Protein AF-A0A0B1S9L7-F1 (afdb_monomer_lite)

Organism: Oesophagostomum dentatum (NCBI:txid61180)

Foldseek 3Di:
DPPPPPPPDQLDDDVVQLVVCVVPDPPPPPPQPALPPLQALALQERWAFPPNDDAPFDDDPRTHAHALVCQVVVVPRSRDYYPDHDCVGHVVSVVVVVVVVVVCVVVPDDDDCPSVCLNPSNCVSVPDDCVRRPCNCNSVDDPDDD

Secondary structure (DSSP, 8-state):
---------TT---HHHHHHHHHH------SS--TT---SS-TT-EE-BTTTS--SSEEETTEEE--GGGHHHHTT---S-EE---TTT-HHHHHHHHHHHHHHHHSPPP---HHHHT-HHHHHHTT--GGG-S-GGGGT--S---

Sequence (146 aa):
MTLNLVLPVPGSFRARDVIWLRKHLNLNLPWEKTTSSVGSTYIGRYQVWEGQKPCGGQIRSWSCLFGVLDVPEMMGRPELIVHKLSLELEPAAFMCILKEARYRNHNPVEFDATSYAEMPTVELYNGKRITELTHPDWLLQSSFTR

pLDDT: mean 78.68, std 16.53, range [32.75, 96.25]

Radius of gyration: 18.29 Å; chains: 1; bounding box: 53×34×46 Å

Structure (mmCIF, N/CA/C/O backbone):
data_AF-A0A0B1S9L7-F1
#
_entry.id   AF-A0A0B1S9L7-F1
#
loop_
_atom_site.group_PDB
_atom_site.id
_atom_site.type_symbol
_atom_site.label_atom_id
_atom_site.label_alt_id
_atom_site.label_comp_id
_atom_site.label_asym_id
_atom_site.label_entity_id
_atom_site.label_seq_id
_atom_site.pdbx_PDB_ins_code
_atom_site.Cartn_x
_atom_site.Cartn_y
_atom_site.Cartn_z
_atom_site.occupancy
_atom_site.B_iso_or_equiv
_atom_site.auth_seq_id
_atom_site.auth_comp_id
_atom_site.auth_asym_id
_atom_site.auth_atom_id
_atom_site.pdbx_PDB_model_num
ATOM 1 N N . MET A 1 1 ? -34.863 -20.669 25.342 1.00 33.66 1 MET A N 1
ATOM 2 C CA . MET A 1 1 ? -33.427 -20.410 25.111 1.00 33.66 1 MET A CA 1
ATOM 3 C C . MET A 1 1 ? -33.252 -19.975 23.669 1.00 33.66 1 MET A C 1
ATOM 5 O O . MET A 1 1 ? -33.291 -20.810 22.778 1.00 33.66 1 MET A O 1
ATOM 9 N N . THR A 1 2 ? -33.153 -18.674 23.418 1.00 34.38 2 THR A N 1
ATOM 10 C CA . THR A 1 2 ? -32.759 -18.151 22.108 1.00 34.38 2 THR A CA 1
ATOM 11 C C . THR A 1 2 ? -31.259 -18.385 21.950 1.00 34.38 2 THR A C 1
ATOM 13 O O . THR A 1 2 ? -30.448 -17.718 22.587 1.00 34.38 2 THR A O 1
ATOM 16 N N . LEU A 1 3 ? -30.885 -19.380 21.142 1.00 38.09 3 LEU A N 1
ATOM 17 C CA . LEU A 1 3 ? -29.512 -19.531 20.671 1.00 38.09 3 LEU A CA 1
ATOM 18 C C . LEU A 1 3 ? -29.195 -18.325 19.777 1.00 38.09 3 LEU A C 1
ATOM 20 O O . LEU A 1 3 ? -29.485 -18.326 18.584 1.00 38.09 3 LEU A O 1
ATOM 24 N N . ASN A 1 4 ? -28.600 -17.285 20.359 1.00 44.44 4 ASN A N 1
ATOM 25 C CA . ASN A 1 4 ? -27.859 -16.287 19.597 1.00 44.44 4 ASN A CA 1
ATOM 26 C C . ASN A 1 4 ? -26.585 -16.965 19.083 1.00 44.44 4 ASN A C 1
ATOM 28 O O . ASN A 1 4 ? -25.520 -16.850 19.686 1.00 44.44 4 ASN A O 1
ATOM 32 N N . LEU A 1 5 ? -26.716 -17.724 17.996 1.00 43.09 5 LEU A N 1
ATOM 33 C CA . LEU A 1 5 ? -25.602 -18.344 17.292 1.00 43.09 5 LEU A CA 1
ATOM 34 C C . LEU A 1 5 ? -24.839 -17.250 16.529 1.00 43.09 5 LEU A C 1
ATOM 36 O O . LEU A 1 5 ? -24.935 -17.124 15.312 1.00 43.09 5 LEU A O 1
ATOM 40 N N . VAL A 1 6 ? -24.103 -16.408 17.252 1.00 60.47 6 VAL A N 1
ATOM 41 C CA . VAL A 1 6 ? -23.041 -15.609 16.640 1.00 60.47 6 VAL A CA 1
ATOM 42 C C . VAL A 1 6 ? -21.918 -16.597 16.378 1.00 60.47 6 VAL A C 1
ATOM 44 O O . VAL A 1 6 ? -21.167 -16.914 17.292 1.00 60.47 6 VAL A O 1
ATOM 47 N N . LEU A 1 7 ? -21.850 -17.148 15.166 1.00 55.38 7 LEU A N 1
ATOM 48 C CA . LEU A 1 7 ? -20.685 -17.913 14.734 1.00 55.38 7 LEU A CA 1
ATOM 49 C C . LEU A 1 7 ? -19.487 -16.955 14.775 1.00 55.38 7 LEU A C 1
ATOM 51 O O . LEU A 1 7 ? -19.471 -15.998 13.994 1.00 55.38 7 LEU A O 1
ATOM 55 N N . PRO A 1 8 ? -18.514 -17.142 15.685 1.00 63.78 8 PRO A N 1
ATOM 56 C CA . PRO A 1 8 ? -17.349 -16.282 15.719 1.00 63.78 8 PRO A CA 1
ATOM 57 C C . PRO A 1 8 ? -16.488 -16.650 14.513 1.00 63.78 8 PRO A C 1
ATOM 59 O O . PRO A 1 8 ? -15.748 -17.628 14.538 1.00 63.78 8 PRO A O 1
ATOM 62 N N . VAL A 1 9 ? -16.624 -15.897 13.423 1.00 70.00 9 VAL A N 1
ATOM 63 C CA . VAL A 1 9 ? -15.694 -15.987 12.298 1.00 70.00 9 VAL A CA 1
ATOM 64 C C . VAL A 1 9 ? -14.418 -15.264 12.736 1.00 70.00 9 VAL A C 1
ATOM 66 O O . VAL A 1 9 ? -14.495 -14.068 13.043 1.00 70.00 9 VAL A O 1
ATOM 69 N N . PRO A 1 10 ? -13.257 -15.939 12.819 1.00 66.56 10 PRO A N 1
ATOM 70 C CA . PRO A 1 10 ? -12.006 -15.288 13.193 1.00 66.56 10 PRO A CA 1
ATOM 71 C C . PRO A 1 10 ? -11.724 -14.086 12.282 1.00 66.56 10 PRO A C 1
ATOM 73 O O . PRO A 1 10 ? -11.875 -14.176 11.066 1.00 66.56 10 PRO A O 1
ATOM 76 N N . GLY A 1 11 ? -11.376 -12.942 12.876 1.00 66.56 11 GLY A N 1
ATOM 77 C CA . GLY A 1 11 ? -11.159 -11.684 12.149 1.00 66.56 11 GLY A CA 1
ATOM 78 C C . GLY A 1 11 ? -12.431 -10.944 11.711 1.00 66.56 11 GLY A C 1
ATOM 79 O O . GLY A 1 11 ? -12.328 -9.883 11.096 1.00 66.56 11 GLY A O 1
ATOM 80 N N . SER A 1 12 ? -13.628 -11.454 12.027 1.00 73.56 12 SER A N 1
ATOM 81 C CA . SER A 1 12 ? -14.873 -10.708 11.817 1.00 73.56 12 SER A CA 1
ATOM 82 C C . SER A 1 12 ? -15.083 -9.638 12.888 1.00 73.56 12 SER A C 1
ATOM 84 O O . SER A 1 12 ? -14.659 -9.771 14.035 1.00 73.56 12 SER A O 1
ATOM 86 N N . PHE A 1 13 ? -15.780 -8.570 12.512 1.00 78.81 13 PHE A N 1
ATOM 87 C CA . PHE A 1 13 ? -16.177 -7.490 13.409 1.00 78.81 13 PHE A CA 1
ATOM 88 C C . PHE A 1 13 ? -17.680 -7.243 13.304 1.00 78.81 13 PHE A C 1
ATOM 90 O O . PHE A 1 13 ? -18.327 -7.548 12.298 1.00 78.81 13 PHE A O 1
ATOM 97 N N . ARG A 1 14 ? -18.273 -6.672 14.355 1.00 80.81 14 ARG A N 1
ATOM 98 C CA . ARG A 1 14 ? -19.711 -6.398 14.374 1.00 80.81 14 ARG A CA 1
ATOM 99 C C . ARG A 1 14 ? -20.008 -5.199 13.476 1.00 80.81 14 ARG A C 1
ATOM 101 O O . ARG A 1 14 ? -19.621 -4.078 13.792 1.00 80.81 14 ARG A O 1
ATOM 108 N N . ALA A 1 15 ? -20.768 -5.408 12.401 1.00 80.94 15 ALA A N 1
ATOM 109 C CA . ALA A 1 15 ? -21.136 -4.342 11.461 1.00 80.94 15 ALA A CA 1
ATOM 110 C C . ALA A 1 15 ? -21.772 -3.117 12.149 1.00 80.94 15 ALA A C 1
ATOM 112 O O . ALA A 1 15 ? -21.505 -1.978 11.771 1.00 80.94 15 ALA A O 1
ATOM 113 N N . ARG A 1 16 ? -22.563 -3.338 13.210 1.00 84.50 16 ARG A N 1
ATOM 114 C CA . ARG A 1 16 ? -23.159 -2.266 14.027 1.00 84.50 16 ARG A CA 1
ATOM 115 C C . ARG A 1 16 ? -22.124 -1.303 14.619 1.00 84.50 16 ARG A C 1
ATOM 117 O O . ARG A 1 16 ? -22.404 -0.112 14.699 1.00 84.50 16 ARG A O 1
ATOM 124 N N . ASP A 1 17 ? -20.953 -1.804 15.003 1.00 84.12 17 ASP A N 1
ATOM 125 C CA . ASP A 1 17 ? -19.908 -0.995 15.626 1.00 84.12 17 ASP A CA 1
ATOM 126 C C . ASP A 1 17 ? -19.236 -0.121 14.568 1.00 84.12 17 ASP A C 1
ATOM 128 O O . ASP A 1 17 ? -19.031 1.065 14.793 1.00 84.12 17 ASP A O 1
ATOM 132 N N . VAL A 1 18 ? -18.995 -0.664 13.372 1.00 80.81 18 VAL A N 1
ATOM 133 C CA . VAL A 1 18 ? -18.448 0.097 12.237 1.00 80.81 18 VAL A CA 1
ATOM 134 C C . VAL A 1 18 ? -19.424 1.172 11.756 1.00 80.81 18 VAL A C 1
ATOM 136 O O . VAL A 1 18 ? -19.019 2.297 11.471 1.00 80.81 18 VAL A O 1
ATOM 139 N N . ILE A 1 19 ? -20.728 0.871 11.719 1.00 82.44 19 ILE A N 1
ATOM 140 C CA . ILE A 1 19 ? -21.767 1.869 11.416 1.00 82.44 19 ILE A CA 1
ATOM 141 C C . ILE A 1 19 ? -21.776 2.973 12.478 1.00 82.44 19 ILE A C 1
ATOM 143 O O . ILE A 1 19 ? -21.911 4.148 12.138 1.00 82.44 19 ILE A O 1
ATOM 147 N N . TRP A 1 20 ? -21.649 2.610 13.757 1.00 84.62 20 TRP A N 1
ATOM 148 C CA . TRP A 1 20 ? -21.562 3.582 14.841 1.00 84.62 20 TRP A CA 1
ATOM 149 C C . TRP A 1 20 ? -20.315 4.462 14.695 1.00 84.62 20 TRP A C 1
ATOM 151 O O . TRP A 1 20 ? -20.446 5.685 14.749 1.00 84.62 20 TRP A O 1
ATOM 161 N N . LEU A 1 21 ? -19.158 3.855 14.414 1.00 81.44 21 LEU A N 1
ATOM 162 C CA . LEU A 1 21 ? -17.878 4.529 14.203 1.00 81.44 21 LEU A CA 1
ATOM 163 C C . LEU A 1 21 ? -17.976 5.553 13.068 1.00 81.44 21 LEU A C 1
ATOM 165 O O . LEU A 1 21 ? -17.694 6.726 13.278 1.00 81.44 21 LEU A O 1
ATOM 169 N N . ARG A 1 22 ? -18.510 5.153 11.908 1.00 78.19 22 ARG A N 1
ATOM 170 C CA . ARG A 1 22 ? -18.728 6.048 10.760 1.00 78.19 22 ARG A CA 1
ATOM 171 C C . ARG A 1 22 ? -19.641 7.240 11.066 1.00 78.19 22 ARG A C 1
ATOM 173 O O . ARG A 1 22 ? -19.514 8.276 10.425 1.00 78.19 22 ARG A O 1
ATOM 180 N N . LYS A 1 23 ? -20.601 7.084 11.982 1.00 81.44 23 LYS A N 1
ATOM 181 C CA . LYS A 1 23 ? -21.555 8.145 12.342 1.00 81.44 23 LYS A CA 1
ATOM 182 C C . LYS A 1 23 ? -21.018 9.120 13.389 1.00 81.44 23 LYS A C 1
ATOM 184 O O . LYS A 1 23 ? -21.464 10.260 13.398 1.00 81.44 23 LYS A O 1
ATOM 189 N N . HIS A 1 24 ? -20.143 8.665 14.287 1.00 79.06 24 HIS A N 1
ATOM 190 C CA . HIS A 1 24 ? -19.777 9.417 15.496 1.00 79.06 24 HIS A CA 1
ATOM 191 C C . HIS A 1 24 ? -18.310 9.835 15.552 1.00 79.06 24 HIS A C 1
ATOM 193 O O . HIS A 1 24 ? -17.986 10.786 16.258 1.00 79.06 24 HIS A O 1
ATOM 199 N N . LEU A 1 25 ? -17.421 9.162 14.824 1.00 71.62 25 LEU A N 1
ATOM 200 C CA . LEU A 1 25 ? -16.052 9.623 14.664 1.00 71.62 25 LEU A CA 1
ATOM 201 C C . LEU A 1 25 ? -15.986 10.511 13.420 1.00 71.62 25 LEU A C 1
ATOM 203 O O . LEU A 1 25 ? -16.127 10.033 12.294 1.00 71.62 25 LEU A O 1
ATOM 207 N N . ASN A 1 26 ? -15.751 11.811 13.638 1.00 64.56 26 ASN A N 1
ATOM 208 C CA . ASN A 1 26 ? -15.288 12.737 12.602 1.00 64.56 26 ASN A CA 1
ATOM 209 C C . ASN A 1 26 ? -13.856 12.351 12.221 1.00 64.56 26 ASN A C 1
ATOM 211 O O . ASN A 1 26 ? -12.885 13.004 12.598 1.00 64.56 26 ASN A O 1
ATOM 215 N N . LEU A 1 27 ? -13.722 11.234 11.512 1.00 63.62 27 LEU A N 1
ATOM 216 C CA . LEU A 1 27 ? -12.475 10.884 10.868 1.00 63.62 27 LEU A CA 1
ATOM 217 C C . LEU A 1 27 ? -12.328 11.860 9.711 1.00 63.62 27 LEU A C 1
ATOM 219 O O . LEU A 1 27 ? -13.068 11.787 8.729 1.00 63.62 27 LEU A O 1
ATOM 223 N N . ASN A 1 28 ? -11.385 12.790 9.847 1.00 56.09 28 ASN A N 1
ATOM 224 C CA . ASN A 1 28 ? -10.836 13.516 8.713 1.00 56.09 28 ASN A CA 1
ATOM 225 C C . ASN A 1 28 ? -10.107 12.482 7.855 1.00 56.09 28 ASN A C 1
ATOM 227 O O . ASN A 1 28 ? -8.889 12.347 7.940 1.00 56.09 28 ASN A O 1
ATOM 231 N N . LEU A 1 29 ? -10.870 11.684 7.104 1.00 56.12 29 LEU A N 1
ATOM 232 C CA . LEU A 1 29 ? -10.310 10.768 6.130 1.00 56.12 29 LEU A CA 1
ATOM 233 C C . LEU A 1 29 ? -9.455 11.634 5.208 1.00 56.12 29 LEU A C 1
ATOM 235 O O . LEU A 1 29 ? -9.988 12.607 4.660 1.00 56.12 29 LEU A O 1
ATOM 239 N N . PRO A 1 30 ? -8.150 11.347 5.076 1.00 52.94 30 PRO A N 1
ATOM 240 C CA . PRO A 1 30 ? -7.317 12.061 4.131 1.00 52.94 30 PRO A CA 1
ATOM 241 C C . PRO A 1 30 ? -8.032 12.068 2.776 1.00 52.94 30 PRO A C 1
ATOM 243 O O . PRO A 1 30 ? -8.408 11.013 2.259 1.00 52.94 30 PRO A O 1
ATOM 246 N N . TRP A 1 31 ? -8.298 13.262 2.236 1.00 42.81 31 TRP A N 1
ATOM 247 C CA . TRP A 1 31 ? -8.899 13.415 0.903 1.00 42.81 31 TRP A CA 1
ATOM 248 C C . TRP A 1 31 ? -8.050 12.705 -0.152 1.00 42.81 31 TRP A C 1
ATOM 250 O O . TRP A 1 31 ? -8.561 12.133 -1.113 1.00 42.81 31 TRP A O 1
ATOM 260 N N . GLU A 1 32 ? -6.744 12.706 0.085 1.00 45.34 32 GLU A N 1
ATOM 261 C CA . GLU A 1 32 ? -5.762 11.949 -0.653 1.00 45.34 32 GLU A CA 1
ATOM 262 C C . GLU A 1 32 ? -5.768 10.501 -0.146 1.00 45.34 32 GLU A C 1
ATOM 264 O O . GLU A 1 32 ? -5.210 10.173 0.901 1.00 45.34 32 GLU A O 1
ATOM 269 N N . LYS A 1 33 ? -6.426 9.611 -0.896 1.00 49.22 33 LYS A N 1
ATOM 270 C CA . LYS A 1 33 ? -6.288 8.159 -0.722 1.00 49.22 33 LYS A CA 1
ATOM 271 C C . LYS A 1 33 ? -4.939 7.737 -1.275 1.00 49.22 33 LYS A C 1
ATOM 273 O O . LYS A 1 33 ? -4.846 7.105 -2.327 1.00 49.22 33 LYS A O 1
ATOM 278 N N . THR A 1 34 ? -3.887 8.169 -0.601 1.00 45.88 34 THR A N 1
ATOM 279 C CA . THR A 1 34 ? -2.535 7.810 -0.965 1.00 45.88 34 THR A CA 1
ATOM 280 C C . THR A 1 34 ? -2.357 6.326 -0.697 1.00 45.88 34 THR A C 1
ATOM 282 O O . THR A 1 34 ? -2.676 5.808 0.372 1.00 45.88 34 THR A O 1
ATOM 285 N N . THR A 1 35 ? -1.746 5.625 -1.644 1.00 49.50 35 THR A N 1
ATOM 286 C CA . THR A 1 35 ? -1.213 4.285 -1.390 1.00 49.50 35 THR A CA 1
ATOM 287 C C . THR A 1 35 ? -0.056 4.303 -0.389 1.00 49.50 35 THR A C 1
ATOM 289 O O . THR A 1 35 ? 0.567 3.273 -0.181 1.00 49.50 35 THR A O 1
ATOM 292 N N . SER A 1 36 ? 0.257 5.461 0.210 1.00 47.06 36 SER A N 1
ATOM 293 C CA . SER A 1 36 ? 1.247 5.633 1.267 1.00 47.06 36 SER A CA 1
ATOM 294 C C . SER A 1 36 ? 0.713 5.260 2.647 1.00 47.06 36 SER A C 1
ATOM 296 O O . SER A 1 36 ? 1.525 4.948 3.515 1.00 47.06 36 SER A O 1
ATOM 298 N N . SER A 1 37 ? -0.610 5.190 2.864 1.00 50.22 37 SER A N 1
ATOM 299 C CA . SER A 1 37 ? -1.107 4.593 4.101 1.00 50.22 37 SER A CA 1
ATOM 300 C C . SER A 1 37 ? -0.864 3.083 4.026 1.00 50.22 37 SER A C 1
ATOM 302 O O . SER A 1 37 ? -1.343 2.366 3.151 1.00 50.22 37 SER A O 1
ATOM 304 N N . VAL A 1 38 ? -0.061 2.576 4.953 1.00 50.25 38 VAL A N 1
ATOM 305 C CA . VAL A 1 38 ? 0.040 1.145 5.311 1.00 50.25 38 VAL A CA 1
ATOM 306 C C . VAL A 1 38 ? -1.330 0.568 5.732 1.00 50.25 38 VAL A C 1
ATOM 308 O O . VAL A 1 38 ? -1.543 -0.636 5.835 1.00 50.25 38 VAL A O 1
ATOM 311 N N . GLY A 1 39 ? -2.284 1.470 5.927 1.00 52.28 39 GLY A N 1
ATOM 312 C CA . GLY A 1 39 ? -3.465 1.332 6.725 1.00 52.28 39 GLY A CA 1
ATOM 313 C C . GLY A 1 39 ? -4.755 1.030 6.007 1.00 52.28 39 GLY A C 1
ATOM 314 O O . GLY A 1 39 ? -5.741 1.742 6.173 1.00 52.28 39 GLY A O 1
ATOM 315 N N . SER A 1 40 ? -4.781 -0.031 5.216 1.00 58.19 40 SER A N 1
ATOM 316 C CA . SER A 1 40 ? -6.072 -0.639 4.915 1.00 58.19 40 SER A CA 1
ATOM 317 C C . SER A 1 40 ? -6.312 -1.790 5.886 1.00 58.19 40 SER A C 1
ATOM 319 O O . SER A 1 40 ? -5.382 -2.427 6.376 1.00 58.19 40 SER A O 1
ATOM 321 N N . THR A 1 41 ? -7.576 -2.132 6.122 1.00 54.66 41 THR A N 1
ATOM 322 C CA . THR A 1 41 ? -7.960 -3.400 6.773 1.00 54.66 41 THR A CA 1
ATOM 323 C C . THR A 1 41 ? -7.399 -4.649 6.084 1.00 54.66 41 THR A C 1
ATOM 325 O O . THR A 1 41 ? -7.541 -5.755 6.607 1.00 54.66 41 THR A O 1
ATOM 328 N N . TYR A 1 42 ? -6.785 -4.497 4.908 1.00 64.62 42 TYR A N 1
ATOM 329 C CA . TYR A 1 42 ? -6.344 -5.571 4.045 1.00 64.62 42 TYR A CA 1
ATOM 330 C C . TYR A 1 42 ? -4.869 -5.411 3.640 1.00 64.62 42 TYR A C 1
ATOM 332 O O . TYR A 1 42 ? -4.549 -4.977 2.538 1.00 64.62 42 TYR A O 1
ATOM 340 N N . ILE A 1 43 ? -3.959 -5.870 4.503 1.00 71.69 43 ILE A N 1
ATOM 341 C CA . ILE A 1 43 ? -2.511 -5.980 4.216 1.00 71.69 43 ILE A CA 1
ATOM 342 C C . ILE A 1 43 ? -2.176 -7.058 3.165 1.00 71.69 43 ILE A C 1
ATOM 344 O O . ILE A 1 43 ? -1.027 -7.257 2.777 1.00 71.69 43 ILE A O 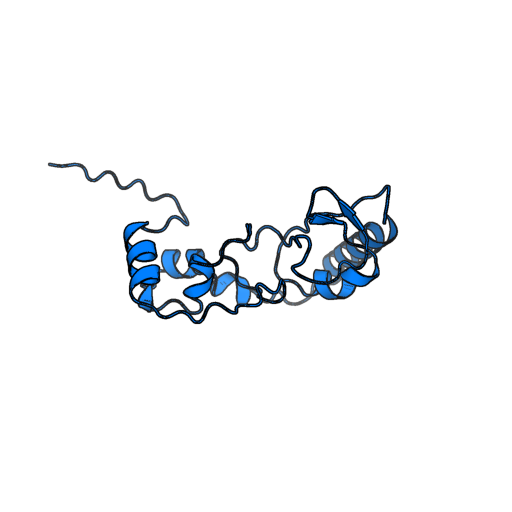1
ATOM 348 N N . GLY A 1 44 ? -3.181 -7.801 2.694 1.00 74.12 44 GLY A N 1
ATOM 349 C CA . GLY A 1 44 ? -2.978 -8.892 1.748 1.00 74.12 44 GLY A CA 1
ATOM 350 C C . GLY A 1 44 ? -2.500 -8.428 0.374 1.00 74.12 44 GLY A C 1
ATOM 351 O O . GLY A 1 44 ? -1.903 -9.231 -0.337 1.00 74.12 44 GLY A O 1
ATOM 352 N N . ARG A 1 45 ? -2.762 -7.171 -0.025 1.00 83.31 45 ARG A N 1
ATOM 353 C CA . ARG A 1 45 ? -2.468 -6.703 -1.386 1.00 83.31 45 ARG A CA 1
ATOM 354 C C . ARG A 1 45 ? -2.211 -5.201 -1.487 1.00 83.31 45 ARG A C 1
ATOM 356 O O . ARG A 1 45 ? -3.114 -4.410 -1.231 1.00 83.31 45 ARG A O 1
ATOM 363 N N . TYR A 1 46 ? -1.055 -4.838 -2.031 1.00 86.19 46 TYR A N 1
ATOM 364 C CA . TYR A 1 46 ? -0.757 -3.495 -2.518 1.00 86.19 46 TYR A CA 1
ATOM 365 C C . TYR A 1 46 ? -1.253 -3.333 -3.957 1.00 86.19 46 TYR A C 1
ATOM 367 O O . TYR A 1 46 ? -0.876 -4.100 -4.847 1.00 86.19 46 TYR A O 1
ATOM 375 N N . GLN A 1 47 ? -2.118 -2.350 -4.196 1.00 86.19 47 GLN A N 1
ATOM 376 C CA . GLN A 1 47 ? -2.671 -2.052 -5.514 1.00 86.19 47 GLN A CA 1
ATOM 377 C C . GLN A 1 47 ? -2.854 -0.550 -5.682 1.00 86.19 47 GLN A C 1
ATOM 379 O O . GLN A 1 47 ? -3.361 0.119 -4.788 1.00 86.19 47 GLN A O 1
ATOM 384 N N . VAL A 1 48 ? -2.518 -0.059 -6.872 1.00 86.69 48 VAL A N 1
ATOM 385 C CA . VAL A 1 48 ? -2.713 1.339 -7.258 1.00 86.69 48 VAL A CA 1
ATOM 386 C C . VAL A 1 48 ? -3.729 1.404 -8.391 1.00 86.69 48 VAL A C 1
ATOM 388 O O . VAL A 1 48 ? -3.576 0.736 -9.418 1.00 86.69 48 VAL A O 1
ATOM 391 N N . TRP A 1 49 ? -4.772 2.200 -8.200 1.00 86.12 49 TRP A N 1
ATOM 392 C CA . TRP A 1 49 ? -5.744 2.571 -9.221 1.00 86.12 49 TRP A CA 1
ATOM 393 C C . TRP A 1 49 ? -5.309 3.841 -9.951 1.00 86.12 49 TRP A C 1
ATOM 395 O O . TRP A 1 49 ? -4.544 4.657 -9.433 1.00 86.12 49 TRP A O 1
ATOM 405 N N . GLU A 1 50 ? -5.815 4.009 -11.166 1.00 85.31 50 GLU A N 1
ATOM 406 C CA . GLU A 1 50 ? -5.628 5.231 -11.938 1.00 85.31 50 GLU A CA 1
ATOM 407 C C . GLU A 1 50 ? -6.091 6.461 -11.143 1.00 85.31 50 GLU A C 1
ATOM 409 O O . GLU A 1 50 ? -7.147 6.454 -10.511 1.00 85.31 50 GLU A O 1
ATOM 414 N N . GLY A 1 51 ? -5.266 7.510 -11.147 1.00 81.00 51 GLY A N 1
ATOM 415 C CA . GLY A 1 51 ? -5.537 8.754 -10.426 1.00 81.00 51 GLY A CA 1
ATOM 416 C C . GLY A 1 51 ? -5.171 8.752 -8.937 1.00 81.00 51 GLY A C 1
ATOM 417 O O . GLY A 1 51 ? -5.230 9.814 -8.330 1.00 81.00 51 GLY A O 1
ATOM 418 N N . GLN A 1 52 ? -4.756 7.622 -8.342 1.00 79.44 52 GLN A N 1
ATOM 419 C CA . GLN A 1 52 ? -4.298 7.604 -6.940 1.00 79.44 52 GLN A CA 1
ATOM 420 C C . GLN A 1 52 ? -2.879 8.151 -6.772 1.00 79.44 52 GLN A C 1
ATOM 422 O O . GLN A 1 52 ? -2.607 8.899 -5.839 1.00 79.44 52 GLN A O 1
ATOM 427 N N . LYS A 1 53 ? -1.966 7.754 -7.663 1.00 84.94 53 LYS A N 1
ATOM 428 C CA . LYS A 1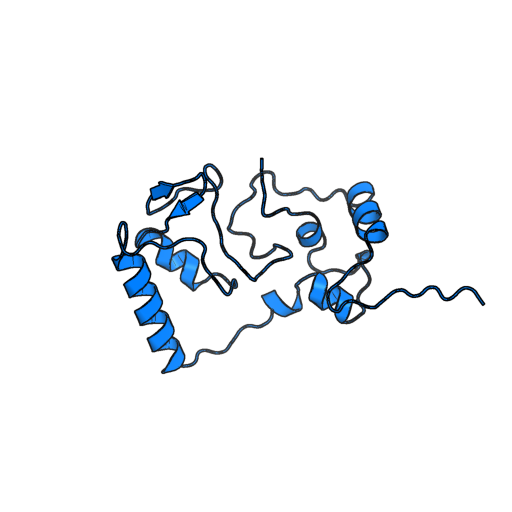 53 ? -0.591 8.257 -7.732 1.00 84.94 53 LYS A CA 1
ATOM 429 C C . LYS A 1 53 ? 0.007 7.999 -9.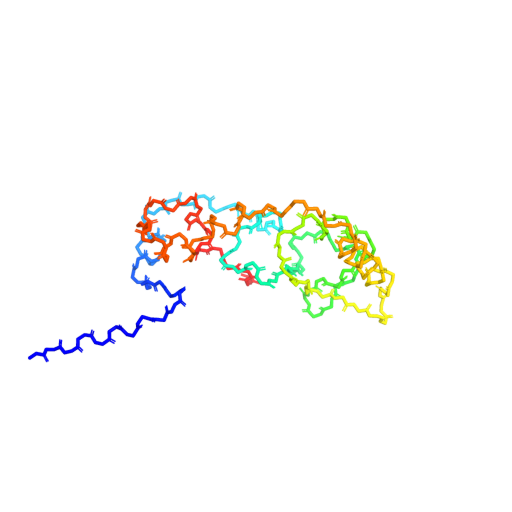123 1.00 84.94 53 LYS A C 1
ATOM 431 O O . LYS A 1 53 ? -0.563 7.203 -9.879 1.00 84.94 53 LYS A O 1
ATOM 436 N N . PRO A 1 54 ? 1.148 8.621 -9.470 1.00 88.81 54 PRO A N 1
ATOM 437 C CA . PRO A 1 54 ? 1.889 8.263 -10.674 1.00 88.81 54 PRO A CA 1
ATOM 438 C C . PRO A 1 54 ? 2.246 6.770 -10.690 1.00 88.81 54 PRO A C 1
ATOM 440 O O . PRO A 1 54 ? 2.680 6.215 -9.681 1.00 88.81 54 PRO A O 1
ATOM 443 N N . CYS A 1 55 ? 2.047 6.129 -11.841 1.00 90.75 55 CYS A N 1
ATOM 444 C CA . CYS A 1 55 ? 2.430 4.742 -12.091 1.00 90.75 55 CYS A CA 1
ATOM 445 C C . CYS A 1 55 ? 3.761 4.741 -12.848 1.00 90.75 55 CYS A C 1
ATOM 447 O O . CYS A 1 55 ? 3.829 5.310 -13.937 1.00 90.75 55 CYS A O 1
ATOM 449 N N . GLY A 1 56 ? 4.804 4.129 -12.283 1.00 91.38 56 GLY A N 1
ATOM 450 C CA . GLY A 1 56 ? 6.122 4.019 -12.914 1.00 91.38 56 GLY A CA 1
ATOM 451 C C . GLY A 1 56 ? 6.192 3.012 -14.069 1.00 91.38 56 GLY A C 1
ATOM 452 O O . GLY A 1 56 ? 7.214 2.952 -14.747 1.00 91.38 56 GLY A O 1
ATOM 453 N N . GLY A 1 57 ? 5.128 2.234 -14.289 1.00 92.94 57 GLY A N 1
ATOM 454 C CA . GLY A 1 57 ? 4.928 1.384 -15.464 1.00 92.94 57 GLY A CA 1
ATOM 455 C C . GLY A 1 57 ? 3.760 1.861 -16.334 1.00 92.94 57 GLY A C 1
ATOM 456 O O . GLY A 1 57 ? 3.788 2.953 -16.896 1.00 92.94 57 GLY A O 1
ATOM 457 N N . GLN A 1 58 ? 2.714 1.038 -16.469 1.00 93.56 58 GLN A N 1
ATOM 458 C CA . GLN A 1 58 ? 1.577 1.317 -17.359 1.00 93.56 58 GLN A CA 1
ATOM 459 C C . GLN A 1 58 ? 0.224 1.122 -16.665 1.00 93.56 58 GLN A C 1
ATOM 461 O O . GLN A 1 58 ? -0.001 0.128 -15.982 1.00 93.56 58 GLN A O 1
ATOM 466 N N . ILE A 1 59 ? -0.747 2.004 -16.912 1.00 93.12 59 ILE A N 1
ATOM 467 C CA . ILE A 1 59 ? -2.136 1.770 -16.491 1.00 93.12 59 ILE A CA 1
ATOM 468 C C . ILE A 1 59 ? -2.814 0.764 -17.436 1.00 93.12 59 ILE A C 1
ATOM 470 O O . ILE A 1 59 ? -2.872 0.965 -18.650 1.00 93.12 59 ILE A O 1
ATOM 474 N N . ARG A 1 60 ? -3.368 -0.326 -16.885 1.00 92.12 60 ARG A N 1
ATOM 475 C CA . ARG A 1 60 ? -4.198 -1.300 -17.619 1.00 92.12 60 ARG A CA 1
ATOM 476 C C . ARG A 1 60 ? -5.384 -1.734 -16.780 1.00 92.12 60 ARG A C 1
ATOM 478 O O . ARG A 1 60 ? -5.211 -2.143 -15.633 1.00 92.12 60 ARG A O 1
ATOM 485 N N . SER A 1 61 ? -6.577 -1.741 -17.369 1.00 91.31 61 SER A N 1
ATOM 486 C CA . SER A 1 61 ? -7.819 -2.074 -16.652 1.00 91.31 61 SER A CA 1
ATOM 487 C C . SER A 1 61 ? -8.005 -1.202 -15.403 1.00 91.31 61 SER A C 1
ATOM 489 O O . SER A 1 61 ? -8.348 -1.716 -14.342 1.00 91.31 61 SER A O 1
ATOM 491 N N . TRP A 1 62 ? -7.725 0.100 -15.530 1.00 89.19 62 TRP A N 1
ATOM 492 C CA . TRP A 1 62 ? -7.838 1.100 -14.459 1.00 89.19 62 TRP A CA 1
ATOM 493 C C . TRP A 1 62 ? -6.878 0.911 -13.271 1.00 89.19 62 TRP A C 1
ATOM 495 O O . TRP A 1 62 ? -6.965 1.654 -12.300 1.00 89.19 62 TRP A O 1
ATOM 505 N N . SER A 1 63 ? -5.939 -0.042 -13.327 1.00 90.19 63 SER A N 1
ATOM 506 C CA . SER A 1 63 ? -4.931 -0.266 -12.282 1.00 90.19 63 SER A CA 1
ATOM 507 C C . SER A 1 63 ? -3.507 -0.176 -12.831 1.00 90.19 63 SER A C 1
ATOM 509 O O . SER A 1 63 ? -3.255 -0.537 -13.984 1.00 90.19 63 SER A O 1
ATOM 511 N N . CYS A 1 64 ? -2.560 0.235 -11.994 1.00 91.81 64 CYS A N 1
ATOM 512 C CA . CYS A 1 64 ? -1.143 0.274 -12.336 1.00 91.81 64 CYS A CA 1
ATOM 513 C C . CYS A 1 64 ? -0.579 -1.142 -12.520 1.00 91.81 64 CYS A C 1
ATOM 515 O O . CYS A 1 64 ? -0.773 -2.029 -11.683 1.00 91.81 64 CYS A O 1
ATOM 517 N N . LEU A 1 65 ? 0.093 -1.350 -13.649 1.00 94.88 65 LEU A N 1
ATOM 518 C CA . LEU A 1 65 ? 1.122 -2.365 -13.811 1.00 94.88 65 LEU A CA 1
ATOM 519 C C . LEU A 1 65 ? 2.442 -1.735 -13.415 1.00 94.88 65 LEU A C 1
ATOM 521 O O . LEU A 1 65 ? 2.903 -0.812 -14.085 1.00 94.88 65 LEU A O 1
ATOM 525 N N . PHE A 1 66 ? 3.015 -2.235 -12.332 1.00 95.00 66 PHE A N 1
ATOM 526 C CA . PHE A 1 66 ? 4.218 -1.662 -11.760 1.00 95.00 66 PHE A CA 1
ATOM 527 C C . PHE A 1 66 ? 5.431 -1.879 -12.661 1.00 95.00 66 PHE A C 1
ATOM 529 O O . PHE A 1 66 ? 5.654 -2.982 -13.169 1.00 95.00 66 PHE A O 1
ATOM 536 N N . GLY A 1 67 ? 6.202 -0.809 -12.830 1.00 95.00 67 GLY A N 1
ATOM 537 C CA . GLY A 1 67 ? 7.478 -0.793 -13.530 1.00 95.00 67 GLY A CA 1
ATOM 538 C C . GLY A 1 67 ? 8.659 -0.806 -12.564 1.00 95.00 67 GLY A C 1
ATOM 539 O O . GLY A 1 67 ? 8.508 -0.861 -11.342 1.00 95.00 67 GLY A O 1
ATOM 540 N N . VAL A 1 68 ? 9.873 -0.741 -13.114 1.00 94.94 68 VAL A N 1
ATOM 541 C CA . VAL A 1 68 ? 11.118 -0.749 -12.318 1.00 94.94 68 VAL A CA 1
ATOM 542 C C . VAL A 1 68 ? 11.171 0.424 -11.337 1.00 94.94 68 VAL A C 1
ATOM 544 O O . VAL A 1 68 ? 11.655 0.270 -10.217 1.00 94.94 68 VAL A O 1
ATOM 547 N N . LEU A 1 69 ? 10.637 1.581 -11.734 1.00 94.00 69 LEU A N 1
ATOM 548 C CA . LEU A 1 69 ? 10.623 2.791 -10.910 1.00 94.00 69 LEU A CA 1
ATOM 549 C C . LEU A 1 69 ? 9.732 2.666 -9.668 1.00 94.00 69 LEU A C 1
ATOM 551 O O . LEU A 1 69 ? 9.954 3.378 -8.694 1.00 94.00 69 LEU A O 1
ATOM 555 N N . ASP A 1 70 ? 8.767 1.745 -9.673 1.00 93.12 70 ASP A N 1
ATOM 556 C CA . ASP A 1 70 ? 7.884 1.508 -8.530 1.00 93.12 70 ASP A CA 1
ATOM 557 C C . ASP A 1 70 ? 8.509 0.551 -7.493 1.00 93.12 70 ASP A C 1
ATOM 559 O O . ASP A 1 70 ? 8.034 0.465 -6.360 1.00 93.12 70 ASP A O 1
ATOM 563 N N . VAL A 1 71 ? 9.569 -0.188 -7.856 1.00 92.81 71 VAL A N 1
ATOM 564 C CA . VAL A 1 71 ? 10.173 -1.236 -7.008 1.00 92.81 71 VAL A CA 1
ATOM 565 C C . VAL A 1 71 ? 10.649 -0.719 -5.647 1.00 92.81 71 VAL A C 1
ATOM 567 O O . VAL A 1 71 ? 10.327 -1.370 -4.652 1.00 92.81 71 VAL A O 1
ATOM 570 N N . PRO A 1 72 ? 11.361 0.420 -5.536 1.00 91.00 72 PRO A N 1
ATOM 571 C CA . PRO A 1 72 ? 11.835 0.905 -4.240 1.00 91.00 72 PRO A CA 1
ATOM 572 C C . PRO A 1 72 ? 10.708 1.149 -3.233 1.00 91.00 72 PRO A C 1
ATOM 574 O O . PRO A 1 72 ? 10.852 0.795 -2.066 1.00 91.00 72 PRO A O 1
ATOM 577 N N . GLU A 1 73 ? 9.574 1.696 -3.684 1.00 87.88 73 GLU A N 1
ATOM 578 C CA . GLU A 1 73 ? 8.399 1.880 -2.829 1.00 87.88 73 GLU A CA 1
ATOM 579 C C . GLU A 1 73 ? 7.824 0.520 -2.428 1.00 87.88 73 GLU A C 1
ATOM 581 O O . GLU A 1 73 ? 7.674 0.251 -1.239 1.00 87.88 73 GLU A O 1
ATOM 586 N N . MET A 1 74 ? 7.574 -0.363 -3.404 1.00 86.94 74 MET A N 1
ATOM 587 C CA . MET A 1 74 ? 6.988 -1.688 -3.165 1.00 86.94 74 MET A CA 1
ATOM 588 C C . MET A 1 74 ? 7.789 -2.529 -2.165 1.00 86.94 74 MET A C 1
ATOM 590 O O . MET A 1 74 ? 7.199 -3.245 -1.365 1.00 86.94 74 MET A O 1
ATOM 594 N N . MET A 1 75 ? 9.121 -2.441 -2.170 1.00 87.56 75 MET A N 1
ATOM 595 C CA . MET A 1 75 ? 9.969 -3.232 -1.268 1.00 87.56 75 MET A CA 1
ATOM 596 C C . MET A 1 75 ? 9.966 -2.757 0.193 1.00 87.56 75 MET A C 1
ATOM 598 O O . MET A 1 75 ? 10.437 -3.502 1.063 1.00 87.56 75 MET A O 1
ATOM 602 N N . GLY A 1 76 ? 9.491 -1.534 0.450 1.00 82.56 76 GLY A N 1
ATOM 603 C CA . GLY A 1 76 ? 9.301 -0.960 1.788 1.00 82.56 76 GLY A CA 1
ATOM 604 C C . GLY A 1 76 ? 7.851 -1.011 2.276 1.00 82.56 76 GLY A C 1
ATOM 605 O O . GLY A 1 76 ? 7.562 -0.599 3.397 1.00 82.56 76 GLY A O 1
ATOM 606 N N . ARG A 1 77 ? 6.933 -1.498 1.438 1.00 82.38 77 ARG A N 1
ATOM 607 C CA . ARG A 1 77 ? 5.527 -1.674 1.787 1.00 82.38 77 ARG A CA 1
ATOM 608 C C . ARG A 1 77 ? 5.342 -2.900 2.696 1.00 82.38 77 ARG A C 1
ATOM 610 O O . ARG A 1 77 ? 6.020 -3.908 2.500 1.00 82.38 77 ARG A O 1
ATOM 617 N N . PRO A 1 78 ? 4.409 -2.850 3.658 1.00 81.06 78 PRO A N 1
ATOM 618 C CA . PRO A 1 78 ? 4.122 -3.980 4.533 1.00 81.06 78 PRO A CA 1
ATOM 619 C C . PRO A 1 78 ? 3.185 -5.016 3.904 1.00 81.06 78 PRO A C 1
ATOM 621 O O . PRO A 1 78 ? 3.001 -6.075 4.493 1.00 81.06 78 PRO A O 1
ATOM 624 N N . GLU A 1 79 ? 2.576 -4.760 2.743 1.00 83.94 79 GLU A N 1
ATOM 625 C CA . GLU A 1 79 ? 1.712 -5.745 2.093 1.00 83.94 79 GLU A CA 1
ATOM 626 C C . GLU A 1 79 ? 2.451 -6.982 1.580 1.00 83.94 79 GLU A C 1
ATOM 628 O O . GLU A 1 79 ? 3.576 -6.922 1.089 1.00 83.94 79 GLU A O 1
ATOM 633 N N . LEU A 1 80 ? 1.754 -8.118 1.622 1.00 83.44 80 LEU A N 1
ATOM 634 C CA . LEU A 1 80 ? 2.319 -9.422 1.263 1.00 83.44 80 LEU A CA 1
ATOM 635 C C . LEU A 1 80 ? 2.386 -9.670 -0.250 1.00 83.44 80 LEU A C 1
ATOM 637 O O . LEU A 1 80 ? 3.228 -10.434 -0.720 1.00 83.44 80 LEU A O 1
ATOM 641 N N . ILE A 1 81 ? 1.462 -9.083 -1.013 1.00 86.88 81 ILE A N 1
ATOM 642 C CA . ILE A 1 81 ? 1.315 -9.319 -2.454 1.00 86.88 81 ILE A CA 1
ATOM 643 C C . ILE A 1 81 ? 1.166 -7.982 -3.169 1.00 86.88 81 ILE A C 1
ATOM 645 O O . ILE A 1 81 ? 0.467 -7.085 -2.711 1.00 86.88 81 ILE A O 1
ATOM 649 N N . VAL A 1 82 ? 1.768 -7.870 -4.346 1.00 89.56 82 VAL A N 1
ATOM 650 C CA . VAL A 1 82 ? 1.629 -6.712 -5.229 1.00 89.56 82 VAL A CA 1
ATOM 651 C C . VAL A 1 82 ? 0.668 -7.046 -6.371 1.00 89.56 82 VAL A C 1
ATOM 653 O O . VAL A 1 82 ? 0.806 -8.072 -7.036 1.00 89.56 82 VAL A O 1
ATOM 656 N N . HIS A 1 83 ? -0.285 -6.155 -6.641 1.00 89.06 83 HIS A N 1
ATOM 657 C CA . HIS A 1 83 ? -1.165 -6.203 -7.805 1.00 89.06 83 HIS A CA 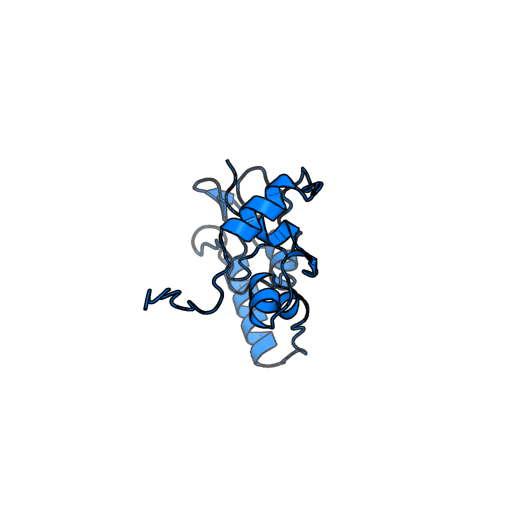1
ATOM 658 C C . HIS A 1 83 ? -1.052 -4.894 -8.618 1.00 89.06 83 HIS A C 1
ATOM 660 O O . HIS A 1 83 ? -1.566 -3.860 -8.194 1.00 89.06 83 HIS A O 1
ATOM 666 N N . LYS A 1 84 ? -0.439 -4.886 -9.806 1.00 90.44 84 LYS A N 1
ATOM 667 C CA . LYS A 1 84 ? -0.012 -6.054 -10.600 1.00 90.44 84 LYS A CA 1
ATOM 668 C C . LYS A 1 84 ? 1.323 -5.847 -11.308 1.00 90.44 84 LYS A C 1
ATOM 670 O O . LYS A 1 84 ? 1.722 -4.728 -11.592 1.00 90.44 84 LYS A O 1
ATOM 675 N N . LEU A 1 85 ? 1.987 -6.960 -11.600 1.00 92.94 85 LEU A N 1
ATOM 676 C CA . LEU A 1 85 ? 3.227 -7.047 -12.371 1.00 92.94 85 LEU A CA 1
ATOM 677 C C . LEU A 1 85 ? 2.941 -7.815 -13.667 1.00 92.94 85 LEU A C 1
ATOM 679 O O . LEU A 1 85 ? 2.081 -8.697 -13.678 1.00 92.94 85 LEU A O 1
ATOM 683 N N . SER A 1 86 ? 3.655 -7.500 -14.748 1.00 92.44 86 SER A N 1
ATOM 684 C CA . SER A 1 86 ? 3.566 -8.240 -16.013 1.00 92.44 86 SER A CA 1
ATOM 685 C C . SER A 1 86 ? 4.951 -8.505 -16.582 1.00 92.44 86 SER A C 1
ATOM 687 O O . SER A 1 86 ? 5.740 -7.579 -16.760 1.00 92.44 86 SER A O 1
ATOM 689 N N . LEU A 1 87 ? 5.209 -9.769 -16.920 1.00 93.81 87 LEU A N 1
ATOM 690 C CA . LEU A 1 87 ? 6.425 -10.193 -17.614 1.00 93.81 87 LEU A CA 1
ATOM 691 C C . LEU A 1 87 ? 6.469 -9.730 -19.077 1.00 93.81 87 LEU A C 1
ATOM 693 O O . LEU A 1 87 ? 7.545 -9.669 -19.656 1.00 93.81 87 LEU A O 1
ATOM 697 N N . GLU A 1 88 ? 5.322 -9.409 -19.675 1.00 92.06 88 GLU A N 1
ATOM 698 C CA . GLU A 1 88 ? 5.248 -8.978 -21.076 1.00 92.06 88 GLU A CA 1
ATOM 699 C C . GLU A 1 88 ? 5.542 -7.486 -21.248 1.00 92.06 88 GLU A C 1
ATOM 701 O O . GLU A 1 88 ? 6.021 -7.072 -22.299 1.00 92.06 88 GLU A O 1
ATOM 706 N N . LEU A 1 89 ? 5.238 -6.676 -20.229 1.00 88.25 89 LEU A N 1
ATOM 707 C CA . LEU A 1 89 ? 5.333 -5.216 -20.307 1.00 88.25 89 LEU A CA 1
ATOM 708 C C . LEU A 1 89 ? 6.547 -4.679 -19.548 1.00 88.25 89 LEU A C 1
ATOM 710 O O . LEU A 1 89 ? 7.311 -3.903 -20.103 1.00 88.25 89 LEU A O 1
ATOM 714 N N . GLU A 1 90 ? 6.745 -5.118 -18.302 1.00 89.75 90 GLU A N 1
ATOM 715 C CA . GLU A 1 90 ? 7.804 -4.626 -17.409 1.00 89.75 90 GLU A CA 1
ATOM 716 C C . GLU A 1 90 ? 8.502 -5.799 -16.682 1.00 89.75 90 GLU A C 1
ATOM 718 O O . GLU A 1 90 ? 8.497 -5.881 -15.447 1.00 89.75 90 GLU A O 1
ATOM 723 N N . PRO A 1 91 ? 9.123 -6.751 -17.413 1.00 94.50 91 PRO A N 1
ATOM 724 C CA . PRO A 1 91 ? 9.750 -7.931 -16.808 1.00 94.50 91 PRO A CA 1
ATOM 725 C C . PRO A 1 91 ? 10.872 -7.575 -15.830 1.00 94.50 91 PRO A C 1
ATOM 727 O O . PRO A 1 91 ? 11.120 -8.312 -14.875 1.00 94.50 91 PRO A O 1
ATOM 730 N N . ALA A 1 92 ? 11.542 -6.440 -16.042 1.00 94.94 92 ALA A N 1
ATOM 731 C CA . ALA A 1 92 ? 12.610 -5.974 -15.171 1.00 94.94 92 ALA A CA 1
ATOM 732 C C . ALA A 1 92 ? 12.111 -5.718 -13.739 1.00 94.94 92 ALA A C 1
ATOM 734 O O . ALA A 1 92 ? 12.788 -6.113 -12.792 1.00 94.94 92 ALA A O 1
ATOM 735 N N . ALA A 1 93 ? 10.905 -5.164 -13.563 1.00 94.38 93 ALA A N 1
ATOM 736 C CA . ALA A 1 93 ? 10.319 -4.938 -12.241 1.00 94.38 93 ALA A CA 1
ATOM 737 C C . ALA A 1 93 ? 10.122 -6.260 -11.485 1.00 94.38 93 ALA A C 1
ATOM 739 O O . ALA A 1 93 ? 10.540 -6.402 -10.334 1.00 94.38 93 ALA A O 1
ATOM 740 N N . PHE A 1 94 ? 9.560 -7.261 -12.170 1.00 93.81 94 PHE A N 1
ATOM 741 C CA . PHE A 1 94 ? 9.379 -8.604 -11.622 1.00 93.81 94 PHE A CA 1
ATOM 742 C C . PHE A 1 94 ? 10.718 -9.252 -11.249 1.00 93.81 94 PHE A C 1
ATOM 744 O O . PHE A 1 94 ? 10.860 -9.802 -10.157 1.00 93.81 94 PHE A O 1
ATOM 751 N N . MET A 1 95 ? 11.720 -9.164 -12.128 1.00 96.06 95 MET A N 1
ATOM 752 C CA . MET A 1 95 ? 13.045 -9.739 -11.877 1.00 96.06 95 MET A CA 1
ATOM 753 C C . MET A 1 95 ? 13.760 -9.060 -10.703 1.00 96.06 95 MET A C 1
ATOM 755 O O . MET A 1 95 ? 14.390 -9.751 -9.899 1.00 96.06 95 MET A O 1
ATOM 759 N N . CYS A 1 96 ? 13.642 -7.737 -10.561 1.00 94.88 96 CYS A N 1
ATOM 760 C CA . CYS A 1 96 ? 14.185 -6.996 -9.422 1.00 94.88 96 CYS A CA 1
ATOM 761 C C . CYS A 1 96 ? 13.566 -7.463 -8.100 1.00 94.88 96 CYS A C 1
ATOM 763 O O . CYS A 1 96 ? 14.303 -7.795 -7.172 1.00 94.88 96 CYS A O 1
ATOM 765 N N . ILE A 1 97 ? 12.235 -7.566 -8.036 1.00 93.25 97 ILE A N 1
ATOM 766 C CA . ILE A 1 97 ? 11.529 -8.057 -6.844 1.00 93.25 97 ILE A CA 1
ATOM 767 C C . ILE A 1 97 ? 11.927 -9.502 -6.537 1.00 93.25 97 ILE A C 1
ATOM 769 O O . ILE A 1 97 ? 12.222 -9.828 -5.391 1.00 93.25 97 ILE A O 1
ATOM 773 N N . LEU A 1 98 ? 11.991 -10.374 -7.548 1.00 94.31 98 LEU A N 1
ATOM 774 C CA . LEU A 1 98 ? 12.379 -11.773 -7.358 1.00 94.31 98 LEU A CA 1
ATOM 775 C C . LEU A 1 98 ? 13.811 -11.902 -6.823 1.00 94.31 98 LEU A C 1
ATOM 777 O O . LEU A 1 98 ? 14.073 -12.727 -5.945 1.00 94.31 98 LEU A O 1
ATOM 781 N N . LYS A 1 99 ? 14.743 -11.098 -7.345 1.00 95.25 99 LYS A N 1
ATOM 782 C CA . LYS A 1 99 ? 16.127 -11.050 -6.863 1.00 95.25 99 LYS A CA 1
ATOM 783 C C . LYS A 1 99 ? 16.178 -10.611 -5.401 1.00 95.25 99 LYS A C 1
ATOM 785 O O . LYS A 1 99 ? 16.849 -11.266 -4.609 1.00 95.25 99 LYS A O 1
ATOM 790 N N . GLU A 1 100 ? 15.458 -9.552 -5.051 1.00 92.38 100 GLU A N 1
ATOM 791 C CA . GLU A 1 100 ? 15.420 -9.015 -3.690 1.00 92.38 100 GLU A CA 1
ATOM 792 C C . GLU A 1 100 ? 14.758 -9.990 -2.704 1.00 92.38 100 GLU A C 1
ATOM 794 O O . GLU A 1 100 ? 15.298 -10.254 -1.633 1.00 92.38 100 GLU A O 1
ATOM 799 N N . ALA A 1 101 ? 13.647 -10.623 -3.090 1.00 91.50 101 ALA A N 1
ATOM 800 C CA . ALA A 1 101 ? 12.987 -11.649 -2.286 1.00 91.50 101 ALA A CA 1
ATOM 801 C C . ALA A 1 101 ? 13.917 -12.842 -2.006 1.00 91.50 101 ALA A C 1
ATOM 803 O O . ALA A 1 101 ? 14.012 -13.312 -0.873 1.00 91.50 101 ALA A O 1
ATOM 804 N N . ARG A 1 102 ? 14.663 -13.305 -3.021 1.00 95.12 102 ARG A N 1
ATOM 805 C CA . ARG A 1 102 ? 15.682 -14.353 -2.844 1.00 95.12 102 ARG A CA 1
ATOM 806 C C . ARG A 1 102 ? 16.819 -13.889 -1.942 1.00 95.12 102 ARG A C 1
ATOM 808 O O . ARG A 1 102 ? 17.256 -14.654 -1.089 1.00 95.12 102 ARG A O 1
ATOM 815 N N . TYR A 1 103 ? 17.286 -12.654 -2.112 1.00 94.62 103 TYR A N 1
ATOM 816 C CA . TYR A 1 103 ? 18.337 -12.093 -1.273 1.00 94.62 103 TYR A CA 1
ATOM 817 C C . TYR A 1 103 ? 17.922 -12.067 0.203 1.00 94.62 103 TYR A C 1
ATOM 819 O O . TYR A 1 103 ? 18.665 -12.593 1.027 1.00 94.62 103 TYR A O 1
ATOM 827 N N . ARG A 1 104 ? 16.721 -11.567 0.528 1.00 91.50 104 ARG A N 1
ATOM 828 C CA . ARG A 1 104 ? 16.177 -11.540 1.901 1.00 91.50 104 ARG A CA 1
ATOM 829 C C . ARG A 1 104 ? 15.925 -12.933 2.478 1.00 91.50 104 ARG A C 1
ATOM 831 O O . ARG A 1 104 ? 16.097 -13.135 3.672 1.00 91.50 104 ARG A O 1
ATOM 838 N N . ASN A 1 105 ? 15.571 -13.910 1.642 1.00 91.94 105 ASN A N 1
ATOM 839 C CA . ASN A 1 105 ? 15.445 -15.301 2.084 1.00 91.94 105 ASN A CA 1
ATOM 840 C C . ASN A 1 105 ? 16.795 -15.900 2.523 1.00 91.94 105 ASN A C 1
ATOM 842 O O . ASN A 1 105 ? 16.849 -16.700 3.450 1.00 91.94 105 ASN A O 1
ATOM 846 N N . HIS A 1 106 ? 17.890 -15.510 1.865 1.00 96.25 106 HIS A N 1
ATOM 847 C CA . HIS A 1 106 ? 19.245 -15.929 2.243 1.00 96.25 106 HIS A CA 1
ATOM 848 C C . HIS A 1 106 ? 19.895 -15.029 3.304 1.00 96.25 106 HIS A C 1
ATOM 850 O O . HIS A 1 106 ? 20.824 -15.466 3.977 1.00 96.25 106 HIS A O 1
ATOM 856 N N . ASN A 1 107 ? 19.418 -13.793 3.452 1.00 95.44 107 ASN A N 1
ATOM 857 C CA . ASN A 1 107 ? 19.924 -12.786 4.382 1.00 95.44 107 ASN A CA 1
ATOM 858 C C . ASN A 1 107 ? 18.732 -12.225 5.168 1.00 95.44 107 ASN A C 1
ATOM 860 O O . ASN A 1 107 ? 18.247 -11.136 4.842 1.00 95.44 107 ASN A O 1
ATOM 864 N N . PRO A 1 108 ? 18.200 -12.992 6.137 1.00 89.81 108 PRO A N 1
ATOM 865 C CA . PRO A 1 108 ? 17.007 -12.592 6.860 1.00 89.81 108 PRO A CA 1
ATOM 866 C C . PRO A 1 108 ? 17.266 -11.286 7.607 1.00 89.81 108 PRO A C 1
ATOM 868 O O . PRO A 1 108 ? 18.217 -11.165 8.377 1.00 89.81 108 PRO A O 1
ATOM 871 N N . VAL A 1 109 ? 16.402 -10.310 7.353 1.00 85.62 109 VAL A N 1
ATOM 872 C CA . VAL A 1 109 ? 16.321 -9.066 8.118 1.00 85.62 109 VAL A CA 1
ATOM 873 C C . VAL A 1 109 ? 15.350 -9.256 9.278 1.00 85.62 109 VAL A C 1
ATOM 875 O O . VAL A 1 109 ? 14.460 -10.108 9.207 1.00 85.62 109 VAL A O 1
ATOM 878 N N . GLU A 1 110 ? 15.504 -8.468 10.342 1.00 88.00 110 GLU A N 1
ATOM 879 C CA . GLU A 1 110 ? 14.512 -8.461 11.417 1.00 88.00 110 GLU A CA 1
ATOM 880 C C . GLU A 1 110 ? 13.141 -8.067 10.859 1.00 88.00 110 GLU A C 1
ATOM 882 O O . GLU A 1 110 ? 12.994 -7.078 10.137 1.00 88.00 110 GLU A O 1
ATOM 887 N N . PHE A 1 111 ? 12.140 -8.890 11.160 1.00 82.94 111 PHE A N 1
ATOM 888 C CA . PHE A 1 111 ? 10.775 -8.666 10.716 1.00 82.94 111 PHE A CA 1
ATOM 889 C C . PHE A 1 111 ? 10.071 -7.708 11.675 1.00 82.94 111 PHE A C 1
ATOM 891 O O . PHE A 1 111 ? 9.819 -8.054 12.830 1.00 82.94 111 PHE A O 1
ATOM 898 N N . ASP A 1 112 ? 9.720 -6.522 11.181 1.00 82.69 112 ASP A N 1
ATOM 899 C CA . ASP A 1 112 ? 8.878 -5.583 11.915 1.00 82.69 112 ASP A CA 1
ATOM 900 C C . ASP A 1 112 ? 7.396 -5.961 11.772 1.00 82.69 112 ASP A C 1
ATOM 902 O O . ASP A 1 112 ? 6.756 -5.749 10.738 1.00 82.69 112 ASP A O 1
ATOM 906 N N . ALA A 1 113 ? 6.845 -6.526 12.845 1.00 83.94 113 ALA A N 1
ATOM 907 C CA . ALA A 1 113 ? 5.445 -6.922 12.923 1.00 83.94 113 ALA A CA 1
ATOM 908 C C . ALA A 1 113 ? 4.510 -5.786 13.382 1.00 83.94 113 ALA A C 1
ATOM 910 O O . ALA A 1 113 ? 3.305 -6.015 13.488 1.00 83.94 113 ALA A O 1
ATOM 911 N N . THR A 1 114 ? 5.019 -4.580 13.662 1.00 83.75 114 THR A N 1
ATOM 912 C CA . THR A 1 114 ? 4.242 -3.486 14.279 1.00 83.75 114 THR A CA 1
ATOM 913 C C . THR A 1 114 ? 3.013 -3.133 13.446 1.00 83.75 114 THR A C 1
ATOM 915 O O . THR A 1 114 ? 1.890 -3.156 13.946 1.00 83.75 114 THR A O 1
ATOM 918 N N . SER A 1 115 ? 3.199 -2.947 12.135 1.00 79.12 115 SER A N 1
ATOM 919 C CA . SER A 1 115 ? 2.099 -2.634 11.209 1.00 79.12 115 SER A CA 1
ATOM 920 C C . SER A 1 115 ? 1.018 -3.726 11.167 1.00 79.12 115 SER A C 1
ATOM 922 O O . SER A 1 115 ? -0.158 -3.427 10.976 1.00 79.12 115 SER A O 1
ATOM 924 N N . TYR A 1 116 ? 1.398 -4.993 11.368 1.00 80.25 116 TYR A N 1
ATOM 925 C CA . TYR A 1 116 ? 0.468 -6.125 11.412 1.00 80.25 116 TYR A CA 1
ATOM 926 C C . TYR A 1 116 ? -0.289 -6.186 12.744 1.00 80.25 116 TYR A C 1
ATOM 928 O O . TYR A 1 116 ? -1.476 -6.509 12.769 1.00 80.25 116 TYR A O 1
ATOM 936 N N . ALA A 1 117 ? 0.387 -5.873 13.850 1.00 84.88 117 ALA A N 1
ATOM 937 C CA . ALA A 1 117 ? -0.199 -5.872 15.187 1.00 84.88 117 ALA A CA 1
ATOM 938 C C . ALA A 1 117 ? -1.226 -4.743 15.380 1.00 84.88 117 ALA A C 1
ATOM 940 O O . ALA A 1 117 ? -2.204 -4.923 16.104 1.00 84.88 117 ALA A O 1
ATOM 941 N N . GLU A 1 118 ? -1.024 -3.610 14.705 1.00 85.38 118 GLU A N 1
ATOM 942 C CA . GLU A 1 118 ? -1.910 -2.439 14.739 1.00 85.38 118 GLU A CA 1
ATOM 943 C C . GLU A 1 118 ? -3.097 -2.535 13.766 1.00 85.38 118 GLU A C 1
ATOM 945 O O . GLU A 1 118 ? -3.931 -1.630 13.705 1.00 85.38 118 GLU A O 1
ATOM 950 N N . MET A 1 119 ? -3.214 -3.625 12.998 1.00 81.25 119 MET A N 1
ATOM 951 C CA . MET A 1 119 ? -4.364 -3.825 12.120 1.00 81.25 119 MET A CA 1
ATOM 952 C C . MET A 1 119 ? -5.662 -3.899 12.942 1.00 81.25 119 MET A C 1
ATOM 954 O O . MET A 1 119 ? -5.755 -4.730 13.850 1.00 81.25 119 MET A O 1
ATOM 958 N N . PRO A 1 120 ? -6.728 -3.160 12.575 1.00 83.19 120 PRO A N 1
ATOM 959 C CA . PRO A 1 120 ? -7.966 -3.140 13.351 1.00 83.19 120 PRO A CA 1
ATOM 960 C C . PRO A 1 120 ? -8.583 -4.516 13.595 1.00 83.19 120 PRO A C 1
ATOM 962 O O . PRO A 1 120 ? -9.132 -4.777 14.658 1.00 83.19 120 PRO A O 1
ATOM 965 N N . THR A 1 121 ? -8.502 -5.421 12.618 1.00 80.38 121 THR A N 1
ATOM 966 C CA . THR A 1 121 ? -9.014 -6.791 12.752 1.00 80.38 121 THR A CA 1
ATOM 967 C C . THR A 1 121 ? -8.227 -7.602 13.781 1.00 80.38 121 THR A C 1
ATOM 969 O O . THR A 1 121 ? -8.829 -8.372 14.526 1.00 80.38 121 THR A O 1
ATOM 972 N N . VAL A 1 122 ? -6.909 -7.402 13.858 1.00 84.31 122 VAL A N 1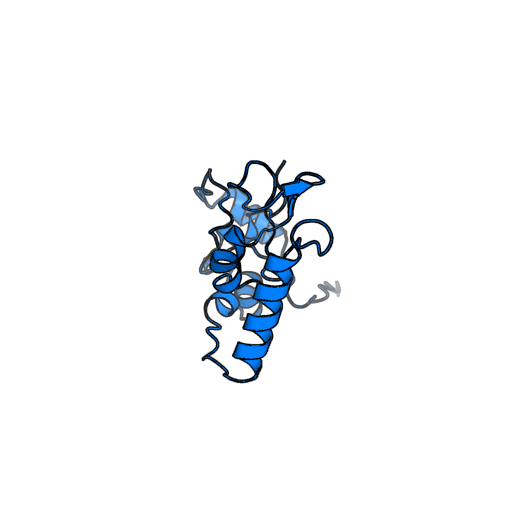
ATOM 973 C CA . VAL A 1 122 ? -6.016 -8.035 14.840 1.00 84.31 122 VAL A CA 1
ATOM 974 C C . VAL A 1 122 ? -6.248 -7.445 16.229 1.00 84.31 122 VAL A C 1
ATOM 976 O O . VAL A 1 122 ? -6.415 -8.185 17.194 1.00 84.31 122 VAL A O 1
ATOM 979 N N . GLU A 1 123 ? -6.352 -6.123 16.338 1.00 87.44 123 GLU A N 1
ATOM 980 C CA . GLU A 1 123 ? -6.646 -5.431 17.594 1.00 87.44 123 GLU A CA 1
ATOM 981 C C . GLU A 1 123 ? -8.002 -5.833 18.192 1.00 87.44 123 GLU A C 1
ATOM 983 O O . GLU A 1 123 ? -8.092 -6.134 19.385 1.00 87.44 123 GLU A O 1
ATOM 988 N N . LEU A 1 124 ? -9.047 -5.891 17.359 1.00 86.31 124 LEU A N 1
ATOM 989 C CA . LEU A 1 124 ? -10.373 -6.365 17.762 1.00 86.31 124 LEU A CA 1
ATOM 990 C C . LEU A 1 124 ? -10.337 -7.838 18.184 1.00 86.31 124 LEU A C 1
ATOM 992 O O . LEU A 1 124 ? -10.975 -8.206 19.170 1.00 86.31 124 LEU A O 1
ATOM 996 N N . TYR A 1 125 ? -9.579 -8.678 17.470 1.00 84.56 125 TYR A N 1
ATOM 997 C CA . TYR A 1 125 ? -9.386 -10.083 17.835 1.00 84.56 125 TYR A CA 1
ATOM 998 C C . TYR A 1 125 ? -8.667 -10.237 19.184 1.00 84.56 125 TYR A C 1
ATOM 1000 O O . TYR A 1 125 ? -9.043 -11.087 19.987 1.00 84.56 125 TYR A O 1
ATOM 1008 N N . ASN A 1 126 ? -7.705 -9.359 19.477 1.00 87.81 126 ASN A N 1
ATOM 1009 C CA . ASN A 1 126 ? -7.010 -9.284 20.765 1.00 87.81 126 ASN A CA 1
ATOM 1010 C C . ASN A 1 126 ? -7.861 -8.662 21.892 1.00 87.81 126 ASN A C 1
ATOM 1012 O O . ASN A 1 126 ? -7.387 -8.528 23.019 1.00 87.81 126 ASN A O 1
ATOM 1016 N N . GLY A 1 127 ? -9.116 -8.293 21.616 1.00 87.75 127 GLY A N 1
ATOM 1017 C CA . GLY A 1 127 ? -10.080 -7.836 22.615 1.00 87.75 127 GLY A CA 1
ATOM 1018 C C . GLY A 1 127 ? -10.141 -6.324 22.827 1.00 87.75 127 GLY A C 1
ATOM 1019 O O . GLY A 1 127 ? -10.870 -5.887 23.722 1.00 87.75 127 GLY A O 1
ATOM 1020 N N . LYS A 1 128 ? -9.439 -5.512 22.019 1.00 90.00 128 LYS A N 1
ATOM 1021 C CA . LYS A 1 128 ? -9.612 -4.051 22.058 1.00 90.00 128 LYS A CA 1
ATOM 1022 C C . LYS A 1 128 ? -11.037 -3.670 21.663 1.00 90.00 128 LYS A C 1
ATOM 1024 O O . LYS A 1 128 ? -11.661 -4.302 20.806 1.00 90.00 128 LYS A O 1
ATOM 1029 N N . ARG A 1 129 ? -11.566 -2.602 22.263 1.00 87.69 129 ARG A N 1
ATOM 1030 C CA . ARG A 1 129 ? -12.847 -2.026 21.828 1.00 87.69 129 ARG A CA 1
ATOM 1031 C C . ARG A 1 129 ? -12.644 -1.207 20.559 1.00 87.69 129 ARG A C 1
ATOM 1033 O O . ARG A 1 129 ? -11.578 -0.650 20.335 1.00 87.69 129 ARG A O 1
ATOM 1040 N N . ILE A 1 130 ? -13.704 -1.041 19.765 1.00 84.56 130 ILE A N 1
ATOM 1041 C CA . ILE A 1 130 ? -13.635 -0.258 18.520 1.00 84.56 130 ILE A CA 1
ATOM 1042 C C . ILE A 1 130 ? -13.194 1.208 18.739 1.00 84.56 130 ILE A C 1
ATOM 1044 O O . ILE A 1 130 ? -12.624 1.829 17.851 1.00 84.56 130 ILE A O 1
ATOM 1048 N N . THR A 1 131 ? -13.437 1.761 19.929 1.00 84.19 131 THR A N 1
ATOM 1049 C CA . THR A 1 131 ? -13.028 3.116 20.339 1.00 84.19 131 THR A CA 1
ATOM 1050 C C . THR A 1 131 ? -11.570 3.214 20.790 1.00 84.19 131 THR A C 1
ATOM 1052 O O . THR A 1 131 ? -11.084 4.316 21.004 1.00 84.19 131 THR A O 1
ATOM 1055 N N . GLU A 1 132 ? -10.900 2.079 20.988 1.00 89.44 132 GLU A N 1
ATOM 1056 C CA . GLU A 1 132 ? -9.524 1.958 21.498 1.00 89.44 132 GLU A CA 1
ATOM 1057 C C . GLU A 1 132 ? -8.543 1.504 20.402 1.00 89.44 132 GLU A C 1
ATOM 1059 O O . GLU A 1 132 ? -7.387 1.192 20.692 1.00 89.44 132 GLU A O 1
ATOM 1064 N N . LEU A 1 133 ? -9.016 1.406 19.156 1.00 85.81 133 LEU A N 1
ATOM 1065 C CA . LEU A 1 133 ? -8.193 1.025 18.014 1.00 85.81 133 LEU A CA 1
ATOM 1066 C C . LEU A 1 133 ? -7.133 2.086 17.749 1.00 85.81 133 LEU A C 1
ATOM 1068 O O . LEU A 1 133 ? -7.408 3.280 17.863 1.00 85.81 133 LEU A O 1
ATOM 1072 N N . THR A 1 134 ? -5.944 1.634 17.361 1.00 87.06 134 THR A N 1
ATOM 1073 C CA . THR A 1 134 ? -4.824 2.526 17.040 1.00 87.06 134 THR A CA 1
ATOM 1074 C C . THR A 1 134 ? -5.138 3.323 15.775 1.00 87.06 134 THR A C 1
ATOM 1076 O O . THR A 1 134 ? -4.966 4.540 15.751 1.00 87.06 134 THR A O 1
ATOM 1079 N N . HIS A 1 135 ? -5.713 2.652 14.771 1.00 81.50 135 HIS A N 1
ATOM 1080 C CA . HIS A 1 135 ? -6.092 3.258 13.493 1.00 81.50 135 HIS A CA 1
ATOM 1081 C C . HIS A 1 135 ? -7.551 2.938 13.110 1.00 81.50 135 HIS A C 1
ATOM 1083 O O . HIS A 1 135 ? -7.820 2.083 12.259 1.00 81.50 135 HIS A O 1
ATOM 1089 N N . PRO A 1 136 ? -8.545 3.583 13.751 1.00 80.81 136 PRO A N 1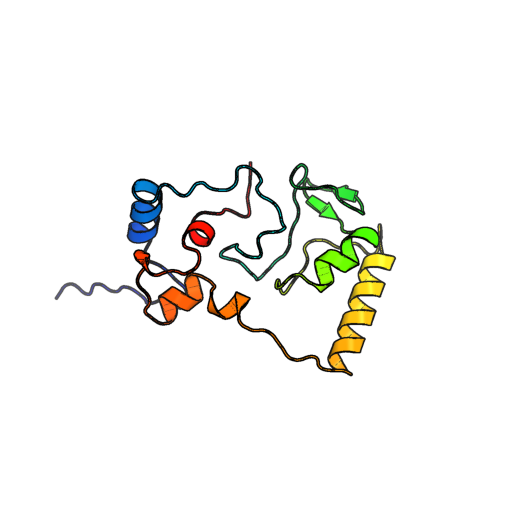
ATOM 1090 C CA . PRO A 1 136 ? -9.964 3.303 13.509 1.00 80.81 136 PRO A CA 1
ATOM 1091 C C . PRO A 1 136 ? -10.423 3.646 12.084 1.00 80.81 136 PRO A C 1
ATOM 1093 O O . PRO A 1 136 ? -11.402 3.084 11.591 1.00 80.81 136 PRO A O 1
ATOM 1096 N N . ASP A 1 137 ? -9.730 4.556 11.405 1.00 76.38 137 ASP A N 1
ATOM 1097 C CA . ASP A 1 137 ? -10.012 4.959 10.031 1.00 76.38 137 ASP A CA 1
ATOM 1098 C C . ASP A 1 137 ? -9.718 3.856 9.010 1.00 76.38 137 ASP A C 1
ATOM 1100 O O . ASP A 1 137 ? -10.402 3.784 7.988 1.00 76.38 137 ASP A O 1
ATOM 1104 N N . TRP A 1 138 ? -8.806 2.927 9.304 1.00 78.69 138 TRP A N 1
ATOM 1105 C CA . TRP A 1 138 ? -8.471 1.811 8.411 1.00 78.69 138 TRP A CA 1
ATOM 1106 C C . TRP A 1 138 ? -9.653 0.845 8.205 1.00 78.69 138 TRP A C 1
ATOM 1108 O O . TRP A 1 138 ? -9.757 0.207 7.154 1.00 78.69 138 TRP A O 1
ATOM 1118 N N . LEU A 1 139 ? -10.589 0.770 9.167 1.00 76.50 139 LEU A N 1
ATOM 1119 C CA . LEU A 1 139 ? -11.871 0.053 9.023 1.00 76.50 139 LEU A CA 1
ATOM 1120 C C . LEU A 1 139 ? -12.824 0.722 8.029 1.00 76.50 139 LEU A C 1
ATOM 1122 O O . LEU A 1 139 ? -13.712 0.060 7.489 1.00 76.50 139 LEU A O 1
ATOM 1126 N N . LEU A 1 140 ? -12.681 2.031 7.822 1.00 72.50 140 LEU A N 1
ATOM 1127 C CA . LEU A 1 140 ? -13.540 2.815 6.939 1.00 72.50 140 LEU A CA 1
ATOM 1128 C C . LEU A 1 140 ? -12.926 3.049 5.557 1.00 72.50 140 LEU A C 1
ATOM 1130 O O . LEU A 1 140 ? -13.661 3.359 4.616 1.00 72.50 140 LEU A O 1
ATOM 1134 N N . GLN A 1 141 ? -11.606 2.921 5.420 1.00 65.38 141 GLN A N 1
ATOM 1135 C CA . GLN A 1 141 ? -10.923 3.060 4.140 1.00 65.38 141 GLN A CA 1
ATOM 1136 C C . GLN A 1 141 ? -11.246 1.862 3.236 1.00 65.38 141 GLN A C 1
ATOM 1138 O O . GLN A 1 141 ? -10.832 0.730 3.481 1.00 65.38 141 GLN A O 1
ATOM 1143 N N . SER A 1 142 ? -11.982 2.112 2.151 1.00 54.12 142 SER A N 1
ATOM 1144 C CA . SER A 1 142 ? -12.111 1.150 1.060 1.00 54.12 142 SER A CA 1
ATOM 1145 C C . SER A 1 142 ? -10.907 1.272 0.123 1.00 54.12 142 SER A C 1
ATOM 1147 O O . SER A 1 142 ? -10.659 2.334 -0.447 1.00 54.12 142 SER A O 1
ATOM 1149 N N . SER A 1 143 ? -10.209 0.158 -0.113 1.00 47.28 143 SER A N 1
ATOM 1150 C CA . SER A 1 143 ? -9.226 0.017 -1.206 1.00 47.28 143 SER A CA 1
ATOM 1151 C C . SER A 1 143 ? -9.871 0.067 -2.601 1.00 47.28 143 SER A C 1
ATOM 1153 O O . SER A 1 143 ? -9.187 0.102 -3.623 1.00 47.28 143 SER A O 1
ATOM 1155 N N . PHE A 1 144 ? -11.204 0.087 -2.643 1.00 39.47 144 PHE A N 1
ATOM 1156 C CA . PHE A 1 144 ? -12.014 0.330 -3.823 1.00 39.47 144 PHE A CA 1
ATOM 1157 C C . PHE A 1 144 ? -12.514 1.773 -3.782 1.00 39.47 144 PHE A C 1
ATOM 1159 O O . PHE A 1 144 ? -13.389 2.110 -2.981 1.00 39.47 144 PHE A O 1
ATOM 1166 N N . THR A 1 145 ? -11.968 2.627 -4.639 1.00 38.97 145 THR A N 1
ATOM 1167 C CA . THR A 1 145 ? -12.634 3.871 -5.022 1.00 38.97 145 THR A CA 1
ATOM 1168 C C . THR A 1 145 ? -13.260 3.733 -6.386 1.00 38.97 145 THR A C 1
ATOM 1170 O O . THR A 1 145 ? -12.591 3.364 -7.347 1.00 38.97 145 THR A O 1
ATOM 1173 N N . ARG A 1 146 ? -14.534 4.105 -6.445 1.00 32.75 146 ARG A N 1
ATOM 1174 C CA . ARG A 1 146 ? -15.002 5.031 -7.462 1.00 32.75 146 ARG A CA 1
ATOM 1175 C C . ARG A 1 146 ? -15.216 6.378 -6.782 1.00 32.75 146 ARG A C 1
ATOM 1177 O O . ARG A 1 146 ? -15.558 6.345 -5.575 1.00 32.75 146 ARG A O 1
#